Protein AF-A0A2W4T6G8-F1 (afdb_monomer_lite)

Secondary structure (DSSP, 8-state):
---GGGSS---EEE--GGGSTTTBTHHHHHHHHHHHHTT--EEE----SPB-TT--TTSBS-SSPPPGGGB-SSS--SS--TT-HHHHHHHHHHHHHHHHHHHHHHHHHHTTT--

Foldseek 3Di:
DDDVVPVDDFDEDEDALVNFQLCVDDRVVVVVVVCVVVRHDDYDYAAFAAAPPVPDSVRHPDPPHGHPRNHRPVDADPDNDCPDPVNVVCCVVCVVVVVVSVVVVVVCVVVVNDD

Radius of gyration: 17.93 Å; chains: 1; bounding box: 46×35×45 Å

Structure (mmCIF, N/CA/C/O backbone):
data_AF-A0A2W4T6G8-F1
#
_entry.id   AF-A0A2W4T6G8-F1
#
loop_
_atom_site.group_PDB
_atom_site.id
_atom_site.type_symbol
_atom_site.label_atom_id
_atom_site.label_alt_id
_atom_site.label_comp_id
_atom_site.label_asym_id
_atom_site.label_entity_id
_atom_site.label_seq_id
_atom_site.pdbx_PDB_ins_code
_atom_site.Cartn_x
_atom_site.Cartn_y
_atom_site.Cartn_z
_atom_site.occupancy
_atom_site.B_iso_or_equiv
_atom_site.auth_seq_id
_atom_site.auth_comp_id
_atom_site.auth_asym_id
_atom_site.auth_atom_id
_atom_site.pdbx_PDB_model_num
ATOM 1 N N . MET A 1 1 ? -24.134 -23.581 9.838 1.00 70.94 1 MET A N 1
ATOM 2 C CA . MET A 1 1 ? -22.670 -23.442 9.997 1.00 70.94 1 MET A CA 1
ATOM 3 C C . MET A 1 1 ? -22.397 -22.066 10.585 1.00 70.94 1 MET A C 1
ATOM 5 O O . MET A 1 1 ? -22.845 -21.088 10.003 1.00 70.94 1 MET A O 1
ATOM 9 N N . ARG A 1 2 ? -21.777 -21.984 11.767 1.00 75.69 2 ARG A N 1
ATOM 10 C CA . ARG A 1 2 ? -21.451 -20.713 12.432 1.00 75.69 2 ARG A CA 1
ATOM 11 C C . ARG A 1 2 ? -20.000 -20.387 12.092 1.00 75.69 2 ARG A C 1
ATOM 13 O O . ARG A 1 2 ? -19.131 -21.207 12.363 1.00 75.69 2 ARG A O 1
ATOM 20 N N . LEU A 1 3 ? -19.760 -19.266 11.416 1.00 82.69 3 LEU A N 1
ATOM 21 C CA . LEU A 1 3 ? -18.409 -18.831 11.064 1.00 82.69 3 LEU A CA 1
ATOM 22 C C . LEU A 1 3 ? -17.849 -18.029 12.249 1.00 82.69 3 LEU A C 1
ATOM 24 O O . LEU A 1 3 ? -18.389 -16.955 12.511 1.00 82.69 3 LEU A O 1
ATOM 28 N N . PRO A 1 4 ? -16.783 -18.484 12.938 1.00 81.81 4 PRO A N 1
ATOM 29 C CA . PRO A 1 4 ? -16.238 -17.796 14.117 1.00 81.81 4 PRO A CA 1
ATOM 30 C C . PRO A 1 4 ? -15.871 -16.326 13.865 1.00 81.81 4 PRO A C 1
ATOM 32 O O . PRO A 1 4 ? -15.922 -15.489 14.762 1.00 81.81 4 PRO A O 1
ATOM 35 N N . VAL A 1 5 ? -15.559 -15.980 12.611 1.00 79.44 5 VAL A N 1
ATOM 36 C CA . VAL A 1 5 ? -15.287 -14.600 12.183 1.00 79.44 5 VAL A CA 1
ATOM 37 C C . VAL A 1 5 ? -16.479 -13.650 12.392 1.00 79.44 5 VAL A C 1
ATOM 39 O O . VAL A 1 5 ? -16.268 -12.449 12.550 1.00 79.44 5 VAL A O 1
ATOM 42 N N . LEU A 1 6 ? -17.711 -14.177 12.432 1.00 84.12 6 LEU A N 1
ATOM 43 C CA . LEU A 1 6 ? -18.951 -13.419 12.633 1.00 84.12 6 LEU A CA 1
ATOM 44 C C . LEU A 1 6 ? -19.368 -13.312 14.109 1.00 84.12 6 LEU A C 1
ATOM 46 O O . LEU A 1 6 ? -20.317 -12.593 14.415 1.00 84.12 6 LEU A O 1
ATOM 50 N N . ASP A 1 7 ? -18.670 -13.982 15.033 1.00 89.88 7 ASP A N 1
ATOM 51 C CA . ASP A 1 7 ? -19.017 -13.964 16.462 1.00 89.88 7 ASP A CA 1
ATOM 52 C C . ASP A 1 7 ? -18.602 -12.662 17.170 1.00 89.88 7 ASP A C 1
ATOM 54 O O . ASP A 1 7 ? -19.106 -12.349 18.249 1.00 89.88 7 ASP A O 1
ATOM 58 N N . ARG A 1 8 ? -17.718 -11.860 16.558 1.00 89.44 8 ARG A N 1
ATOM 59 C CA . ARG A 1 8 ? -17.271 -10.566 17.093 1.00 89.44 8 ARG A CA 1
ATOM 60 C C . ARG A 1 8 ? -17.774 -9.417 16.226 1.00 89.44 8 ARG A C 1
ATOM 62 O O . ARG A 1 8 ? -17.286 -9.212 15.115 1.00 89.44 8 ARG A O 1
ATOM 69 N N . ARG A 1 9 ? -18.686 -8.605 16.772 1.00 92.62 9 ARG A N 1
ATOM 70 C CA . ARG A 1 9 ? -19.075 -7.323 16.163 1.00 92.62 9 ARG A CA 1
ATOM 71 C C . ARG A 1 9 ? -17.868 -6.388 16.135 1.00 92.62 9 ARG A C 1
ATOM 73 O O . ARG A 1 9 ? -17.214 -6.186 17.157 1.00 92.62 9 ARG A O 1
ATOM 80 N N . ARG A 1 10 ? -17.575 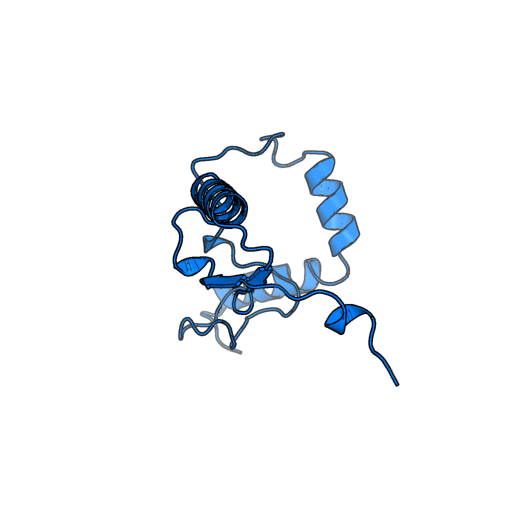-5.833 14.961 1.00 94.12 10 ARG A N 1
ATOM 81 C CA . ARG A 1 10 ? -16.482 -4.888 14.725 1.00 94.12 10 ARG A CA 1
ATOM 82 C C . ARG A 1 10 ? -16.966 -3.770 13.815 1.00 94.12 10 ARG A C 1
ATOM 84 O O . ARG A 1 10 ? -17.889 -3.969 13.030 1.00 94.12 10 ARG A O 1
ATOM 91 N N . ALA A 1 11 ? -16.324 -2.619 13.935 1.00 96.56 11 ALA A N 1
ATOM 92 C CA . ALA A 1 11 ? -16.457 -1.504 13.015 1.00 96.56 11 ALA A CA 1
ATOM 93 C C . ALA A 1 11 ? -15.065 -1.120 12.502 1.00 96.56 11 ALA A C 1
ATOM 95 O O . ALA A 1 11 ? -14.048 -1.421 13.143 1.00 96.56 11 ALA A O 1
ATOM 96 N N . GLY A 1 12 ? -15.037 -0.448 11.359 1.00 97.50 12 GLY A N 1
ATOM 97 C CA . GLY A 1 12 ? -13.813 0.004 10.724 1.00 97.50 12 GLY A CA 1
ATOM 98 C C . GLY A 1 12 ? -14.031 1.191 9.809 1.00 97.50 12 GLY A C 1
ATOM 99 O O . GLY A 1 12 ? -15.166 1.617 9.597 1.00 97.50 12 GLY A O 1
ATOM 100 N N . VAL A 1 13 ? -12.928 1.684 9.258 1.00 98.56 13 VAL A N 1
ATOM 101 C CA . VAL A 1 13 ? -12.912 2.800 8.311 1.00 98.56 13 VAL A CA 1
ATOM 102 C C . VAL A 1 13 ? -12.293 2.344 6.997 1.00 98.56 13 VAL A C 1
ATOM 104 O O . VAL A 1 13 ? -11.279 1.642 6.984 1.00 98.56 13 VAL A O 1
ATOM 107 N N . LEU A 1 14 ? -12.916 2.758 5.895 1.00 98.56 14 LEU A N 1
ATOM 108 C CA . LEU A 1 14 ? -12.342 2.680 4.558 1.00 98.56 14 LEU A CA 1
ATOM 109 C C . LEU A 1 14 ? -11.604 3.990 4.274 1.00 98.56 14 LEU A C 1
ATOM 111 O O . LEU A 1 14 ? -12.234 5.036 4.140 1.00 98.56 14 LEU A O 1
ATOM 115 N N . LEU A 1 15 ? -10.280 3.917 4.174 1.00 98.38 15 LEU A N 1
ATOM 116 C CA . LEU A 1 15 ? -9.428 5.029 3.760 1.00 98.38 15 LEU A CA 1
ATOM 117 C C . LEU A 1 15 ? -8.255 4.454 2.969 1.00 98.38 15 LEU A C 1
ATOM 119 O O . LEU A 1 15 ? -7.542 3.589 3.470 1.00 98.38 15 LEU A O 1
ATOM 123 N N . HIS A 1 16 ? -8.062 4.898 1.731 1.00 97.69 16 HIS A N 1
ATOM 124 C CA . HIS A 1 16 ? -6.954 4.406 0.917 1.00 97.69 16 HIS A CA 1
ATOM 125 C C . HIS A 1 16 ? -5.627 5.071 1.313 1.00 97.69 16 HIS A C 1
ATOM 127 O O . HIS A 1 16 ? -5.621 6.219 1.751 1.00 97.69 16 HIS A O 1
ATOM 133 N N . MET A 1 17 ? -4.498 4.382 1.102 1.00 96.31 17 MET A N 1
ATOM 134 C CA . MET A 1 17 ? -3.157 4.901 1.424 1.00 96.31 17 MET A CA 1
ATOM 135 C C . MET A 1 17 ? -2.860 6.220 0.706 1.00 96.31 17 MET A C 1
ATOM 137 O O . MET A 1 17 ? -2.261 7.115 1.283 1.00 96.31 17 MET A O 1
ATOM 141 N N . SER A 1 18 ? -3.360 6.390 -0.521 1.00 95.88 18 SER A N 1
ATOM 142 C CA . SER A 1 18 ? -3.198 7.635 -1.285 1.00 95.88 18 SER A CA 1
ATOM 143 C C . SER A 1 18 ? -3.882 8.856 -0.656 1.00 95.88 18 SER A C 1
ATOM 145 O O . SER A 1 18 ? -3.618 9.977 -1.076 1.00 95.88 18 SER A O 1
ATOM 147 N N . SER A 1 19 ? -4.785 8.665 0.311 1.00 97.00 19 SER A N 1
ATOM 148 C CA . SER A 1 19 ? -5.408 9.759 1.066 1.00 97.00 19 SER A CA 1
ATOM 149 C C . SER A 1 19 ? -4.517 10.285 2.198 1.00 97.00 19 SER A C 1
ATOM 151 O O . SER A 1 19 ? -4.880 11.269 2.839 1.00 97.00 19 SER A O 1
ATOM 153 N N . LEU A 1 20 ? -3.377 9.637 2.458 1.00 96.44 20 LEU A N 1
ATOM 154 C CA . LEU A 1 20 ? -2.406 9.996 3.487 1.00 96.44 20 LEU A CA 1
ATOM 155 C C . LEU A 1 20 ? -1.072 10.391 2.834 1.00 96.44 20 LEU A C 1
ATOM 157 O O . LEU A 1 20 ? -0.627 9.769 1.871 1.00 96.44 20 LEU A O 1
ATOM 161 N N . GLN A 1 21 ? -0.409 11.416 3.367 1.00 92.56 21 GLN A N 1
ATOM 162 C CA . GLN A 1 21 ? 0.948 11.789 2.948 1.00 92.56 21 GLN A CA 1
ATOM 163 C C . GLN A 1 21 ? 1.967 10.904 3.669 1.00 92.56 21 GLN A C 1
ATOM 165 O O . GLN A 1 21 ? 1.951 10.874 4.895 1.00 92.56 21 GLN A O 1
ATOM 170 N N . GLY A 1 22 ? 2.822 10.172 2.948 1.00 92.31 22 GLY A N 1
ATOM 171 C CA . GLY A 1 22 ? 3.749 9.221 3.582 1.00 92.31 22 GLY A CA 1
ATOM 172 C C . GLY A 1 22 ? 2.995 8.130 4.353 1.00 92.31 22 GLY A C 1
ATOM 173 O O . GLY A 1 22 ? 3.173 7.960 5.556 1.00 92.31 22 GLY A O 1
ATOM 174 N N . ALA A 1 23 ? 2.064 7.446 3.680 1.00 96.12 23 ALA A N 1
ATOM 175 C CA . ALA A 1 23 ? 1.134 6.508 4.314 1.00 96.12 23 ALA A CA 1
ATOM 176 C C . ALA A 1 23 ? 1.834 5.350 5.045 1.00 96.12 23 ALA A C 1
ATOM 178 O O . ALA A 1 23 ? 1.329 4.869 6.057 1.00 96.12 23 ALA A O 1
ATOM 179 N N . LEU A 1 24 ? 3.005 4.925 4.564 1.00 95.31 24 LEU A N 1
ATOM 180 C CA . LEU A 1 24 ? 3.875 3.957 5.235 1.00 95.31 24 LEU A CA 1
ATOM 181 C C . LEU A 1 24 ? 4.885 4.656 6.156 1.00 95.31 24 LEU A C 1
ATOM 183 O O . LEU A 1 24 ? 6.066 4.329 6.145 1.00 95.31 24 LEU A O 1
ATOM 187 N N . GLY A 1 25 ? 4.402 5.626 6.929 1.00 95.06 25 GLY A N 1
ATOM 188 C CA . GLY A 1 25 ? 5.202 6.405 7.861 1.00 95.06 25 GLY A CA 1
ATOM 189 C C . GLY A 1 25 ? 4.358 7.073 8.940 1.00 95.06 25 GLY A C 1
ATOM 190 O O . GLY A 1 25 ? 3.433 6.465 9.501 1.00 95.06 25 GLY A O 1
ATOM 191 N N . ALA A 1 26 ? 4.674 8.330 9.263 1.00 93.94 26 ALA A N 1
ATOM 192 C CA . ALA A 1 26 ? 4.106 9.009 10.430 1.00 93.94 26 ALA A CA 1
ATOM 193 C C . ALA A 1 26 ? 2.581 9.173 10.347 1.00 93.94 26 ALA A C 1
ATOM 195 O O . ALA A 1 26 ? 1.879 8.951 11.337 1.00 93.94 26 ALA A O 1
ATOM 196 N N . SER A 1 27 ? 2.052 9.510 9.167 1.00 95.94 27 SER A N 1
ATOM 197 C CA . SER A 1 27 ? 0.612 9.716 8.976 1.00 95.94 27 SER A CA 1
ATOM 198 C C . SER A 1 27 ? -0.190 8.417 9.093 1.00 95.94 27 SER A C 1
ATOM 200 O O . SER A 1 27 ? -1.267 8.416 9.689 1.00 95.94 27 SER A O 1
ATOM 202 N N . GLY A 1 28 ? 0.344 7.299 8.589 1.00 97.19 28 GLY A N 1
ATOM 203 C CA . GLY A 1 28 ? -0.278 5.982 8.707 1.00 97.19 28 GLY A CA 1
ATOM 204 C C . GLY A 1 28 ? -0.368 5.521 10.155 1.00 97.19 28 GLY A C 1
ATOM 205 O O . GLY A 1 28 ? -1.430 5.088 10.602 1.00 97.19 28 GLY A O 1
ATOM 206 N N . ARG A 1 29 ? 0.718 5.684 10.922 1.00 97.19 29 ARG A N 1
ATOM 207 C CA . ARG A 1 29 ? 0.723 5.383 12.364 1.00 97.19 29 ARG A CA 1
ATOM 208 C C . ARG A 1 29 ? -0.252 6.273 13.130 1.00 97.19 29 ARG A C 1
ATOM 210 O O . ARG A 1 29 ? -1.052 5.752 13.898 1.00 97.19 29 ARG A O 1
ATOM 217 N N . ALA A 1 30 ? -0.277 7.576 12.843 1.00 97.62 30 ALA A N 1
ATOM 218 C CA . ALA A 1 30 ? -1.239 8.495 13.450 1.00 97.62 30 ALA A CA 1
ATOM 219 C C . ALA A 1 30 ? -2.699 8.116 13.130 1.00 97.62 30 ALA A C 1
ATOM 221 O O . ALA A 1 30 ? -3.573 8.219 13.992 1.00 97.62 30 ALA A O 1
ATOM 222 N N . PHE A 1 31 ? -2.976 7.634 11.913 1.00 98.25 31 PHE A N 1
ATOM 223 C CA . PHE A 1 31 ? -4.302 7.141 11.544 1.00 98.25 31 PHE A CA 1
ATOM 224 C C . PHE A 1 31 ? -4.673 5.851 12.292 1.00 98.25 31 PHE A C 1
ATOM 226 O O . PHE A 1 31 ? -5.801 5.728 12.769 1.00 98.25 31 PHE A O 1
ATOM 233 N N . ILE A 1 32 ? -3.732 4.915 12.456 1.00 98.38 32 ILE A N 1
ATOM 234 C CA . ILE A 1 32 ? -3.928 3.702 13.266 1.00 98.38 32 ILE A CA 1
ATOM 235 C C . ILE A 1 32 ? -4.204 4.064 14.731 1.00 98.38 32 ILE A C 1
ATOM 237 O O . ILE A 1 32 ? -5.147 3.527 15.317 1.00 98.38 32 ILE A O 1
ATOM 241 N N . ASP A 1 33 ? -3.439 4.993 15.306 1.00 98.62 33 ASP A N 1
ATOM 242 C CA . ASP A 1 33 ? -3.641 5.466 16.679 1.00 98.62 33 ASP A CA 1
ATOM 243 C C . ASP A 1 33 ? -5.029 6.086 16.847 1.00 98.62 33 ASP A C 1
ATOM 245 O O . ASP A 1 33 ? -5.736 5.783 17.811 1.00 98.62 33 ASP A O 1
ATOM 249 N N . TRP A 1 34 ? -5.463 6.900 15.882 1.00 98.50 34 TRP A N 1
ATOM 250 C CA . TRP A 1 34 ? -6.808 7.467 15.868 1.00 98.50 34 TRP A CA 1
ATOM 251 C C . TRP A 1 34 ? -7.896 6.385 15.772 1.00 98.50 34 TRP A C 1
ATOM 253 O O . TRP A 1 34 ? -8.864 6.426 16.534 1.00 98.50 34 TRP A O 1
ATOM 263 N N . LEU A 1 35 ? -7.735 5.385 14.895 1.00 98.50 35 LEU A N 1
ATOM 264 C CA . LEU A 1 35 ? -8.672 4.260 14.787 1.00 98.50 35 LEU A CA 1
ATOM 265 C C . LEU A 1 35 ? -8.800 3.516 16.117 1.00 9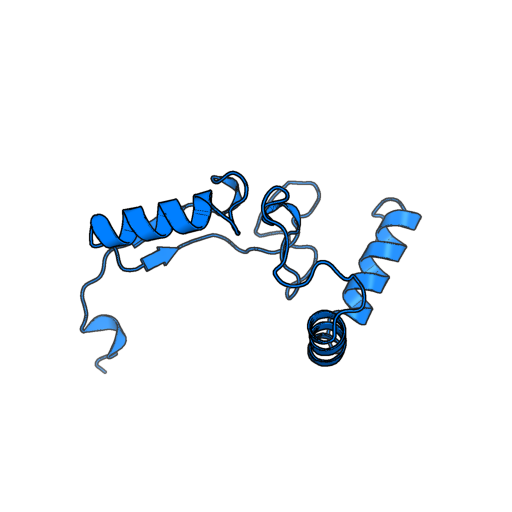8.50 35 LEU A C 1
ATOM 267 O O . LEU A 1 35 ? -9.917 3.247 16.566 1.00 98.50 35 LEU A O 1
ATOM 271 N N . ALA A 1 36 ? -7.666 3.212 16.750 1.00 98.44 36 ALA A N 1
ATOM 272 C CA . ALA A 1 36 ? -7.618 2.509 18.023 1.00 98.44 36 ALA A CA 1
ATOM 273 C C . ALA A 1 36 ? -8.281 3.324 19.144 1.00 98.44 36 ALA A C 1
ATOM 275 O O . ALA A 1 36 ? -9.104 2.783 19.884 1.00 98.44 36 ALA A O 1
ATOM 276 N N . GLN A 1 37 ? -7.993 4.627 19.230 1.00 98.62 37 GLN A N 1
ATOM 277 C CA . GLN A 1 37 ? -8.612 5.539 20.201 1.00 98.62 37 GLN A CA 1
ATOM 278 C C . GLN A 1 37 ? -10.129 5.663 20.000 1.00 98.62 37 GLN A C 1
ATOM 280 O O . GLN A 1 37 ? -10.878 5.718 20.974 1.00 98.62 37 GLN A O 1
ATOM 285 N N . ALA A 1 38 ? -10.598 5.652 18.750 1.00 98.19 38 ALA A N 1
ATOM 286 C CA . ALA A 1 38 ? -12.019 5.674 18.407 1.00 98.19 38 ALA A CA 1
ATOM 287 C C . ALA A 1 38 ? -12.726 4.311 18.587 1.00 98.19 38 ALA A C 1
ATOM 289 O O . ALA A 1 38 ? -13.941 4.216 18.413 1.00 98.19 38 ALA A O 1
ATOM 290 N N . GLY A 1 39 ? -11.992 3.245 18.930 1.00 98.06 39 GLY A N 1
ATOM 291 C CA . GLY A 1 39 ? -12.532 1.895 19.114 1.00 98.06 39 GLY A CA 1
ATOM 292 C C . GLY A 1 39 ? -12.775 1.116 17.815 1.00 98.06 39 GLY A C 1
ATOM 293 O O . GLY A 1 39 ? -13.368 0.031 17.847 1.00 98.06 39 GLY A O 1
ATOM 294 N N . PHE A 1 40 ? -12.319 1.627 16.667 1.00 98.25 40 PHE A N 1
ATOM 295 C CA . PHE A 1 40 ? -12.315 0.874 15.416 1.00 98.25 40 PHE A CA 1
ATOM 296 C C . PHE A 1 40 ? -11.250 -0.227 15.461 1.00 98.25 40 PHE A C 1
ATOM 298 O O . PHE A 1 40 ? -10.189 -0.083 16.058 1.00 98.25 40 PHE A O 1
ATOM 305 N N . THR A 1 41 ? -11.539 -1.364 14.826 1.00 96.69 41 THR A N 1
ATOM 306 C CA . THR A 1 41 ? -10.640 -2.542 14.832 1.00 96.69 41 THR A CA 1
ATOM 307 C C . THR A 1 41 ? -10.370 -3.092 13.436 1.00 96.69 41 THR A C 1
ATOM 309 O O . THR A 1 41 ? -9.812 -4.179 13.291 1.00 96.69 41 THR A O 1
ATOM 312 N N . VAL A 1 42 ? -10.804 -2.364 12.406 1.00 96.94 42 VAL A N 1
ATOM 313 C CA . VAL A 1 42 ? -10.625 -2.718 11.001 1.00 96.94 42 VAL A CA 1
ATOM 314 C C . VAL A 1 42 ? -10.256 -1.452 10.232 1.00 96.94 42 VAL A C 1
ATOM 316 O O . VAL A 1 42 ? -10.961 -0.447 10.310 1.00 96.94 42 VAL A O 1
ATOM 319 N N . TRP A 1 43 ? -9.172 -1.518 9.469 1.00 98.06 43 TRP A N 1
ATOM 320 C CA . TRP A 1 43 ? -8.846 -0.551 8.429 1.00 98.06 43 TRP A CA 1
ATOM 321 C C . TRP A 1 43 ? -8.953 -1.269 7.089 1.00 98.06 43 TRP A C 1
ATOM 323 O O . TRP A 1 43 ? -8.300 -2.289 6.876 1.00 98.06 43 TRP A O 1
ATOM 333 N N . GLN A 1 44 ? -9.817 -0.767 6.215 1.00 98.19 44 GLN A N 1
ATOM 334 C CA . GLN A 1 44 ? -9.944 -1.244 4.848 1.00 98.19 44 GLN A CA 1
ATOM 335 C C . GLN A 1 44 ? -9.299 -0.244 3.883 1.00 98.19 44 GLN A C 1
ATOM 337 O O . GLN A 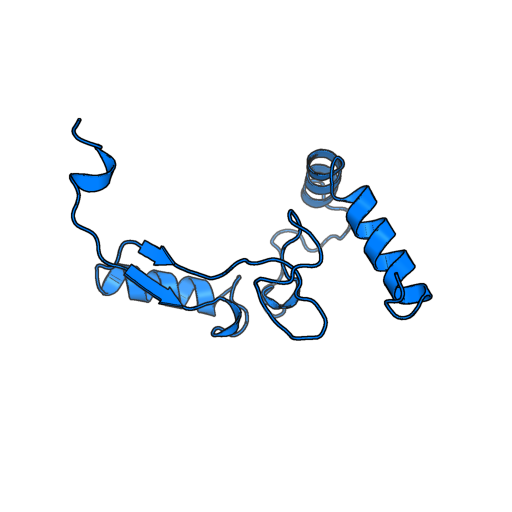1 44 ? -9.451 0.968 4.037 1.00 98.19 44 GLN A O 1
ATOM 342 N N . PHE A 1 45 ? -8.632 -0.761 2.857 1.00 97.38 45 PHE A N 1
ATOM 343 C CA . PHE A 1 45 ? -8.064 -0.000 1.748 1.00 97.38 45 PHE A CA 1
ATOM 344 C C . PHE A 1 45 ? -8.233 -0.775 0.430 1.00 97.38 45 PHE A C 1
ATOM 346 O O . PHE A 1 45 ? -8.568 -1.960 0.422 1.00 97.38 45 PHE A O 1
ATOM 353 N N . LEU A 1 46 ? -8.066 -0.059 -0.680 1.00 97.50 46 LEU A N 1
ATOM 354 C CA . LEU A 1 46 ? -8.013 -0.582 -2.051 1.00 97.50 46 LEU A CA 1
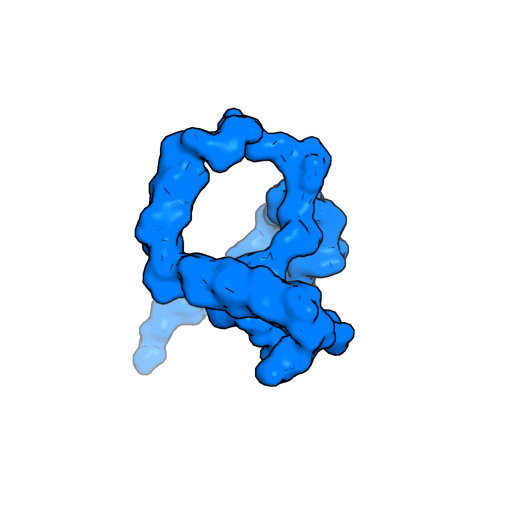ATOM 355 C C . LEU A 1 46 ? -6.651 -1.274 -2.311 1.00 97.50 46 LEU A C 1
ATOM 357 O O . LEU A 1 46 ? -5.779 -1.209 -1.440 1.00 97.50 46 LEU A O 1
ATOM 361 N N . PRO A 1 47 ? -6.445 -1.956 -3.456 1.00 97.12 47 PRO A N 1
ATOM 362 C CA . PRO A 1 47 ? -5.171 -2.618 -3.733 1.00 97.12 47 PRO A CA 1
ATOM 363 C C . PRO A 1 47 ? -3.981 -1.648 -3.730 1.00 97.12 47 PRO A C 1
ATOM 365 O O . PRO A 1 47 ? -4.098 -0.490 -4.123 1.00 97.12 47 PRO A O 1
ATOM 368 N N . LEU A 1 48 ? -2.826 -2.144 -3.280 1.00 96.50 48 LEU A N 1
ATOM 369 C CA . LEU A 1 48 ? -1.645 -1.326 -2.980 1.00 96.50 48 LEU A CA 1
ATOM 370 C C . LEU A 1 48 ? -0.573 -1.356 -4.074 1.00 96.50 48 LEU A C 1
ATOM 372 O O . LEU A 1 48 ? 0.529 -0.861 -3.848 1.00 96.50 48 LEU A O 1
ATOM 376 N N . GLY A 1 49 ? -0.868 -1.962 -5.223 1.00 96.31 49 GLY A N 1
ATOM 377 C CA . GLY A 1 49 ? 0.101 -2.129 -6.299 1.00 96.31 49 GLY A CA 1
ATOM 378 C C . GLY A 1 49 ? 0.432 -0.821 -7.029 1.00 96.31 49 GLY A C 1
ATOM 379 O O . GLY A 1 49 ? -0.332 0.148 -6.951 1.00 96.31 49 GLY A O 1
ATOM 380 N N . PRO A 1 50 ? 1.560 -0.772 -7.759 1.00 95.56 50 PRO A N 1
ATOM 381 C CA . PRO A 1 50 ? 1.864 0.327 -8.667 1.00 95.56 50 PRO A CA 1
ATOM 382 C C . PRO A 1 50 ? 0.752 0.449 -9.708 1.00 95.56 50 PRO A C 1
ATOM 384 O O . PRO A 1 50 ? 0.476 -0.500 -10.443 1.00 95.56 50 PRO A O 1
ATOM 387 N N . THR A 1 51 ? 0.099 1.604 -9.754 1.00 94.00 51 THR A N 1
ATOM 388 C CA . THR A 1 51 ? -1.014 1.858 -10.674 1.00 94.00 51 THR A CA 1
ATOM 389 C C . THR A 1 51 ? -0.511 2.096 -12.095 1.00 94.00 51 THR A C 1
ATOM 391 O O . THR A 1 51 ? 0.572 2.652 -12.295 1.00 94.00 51 THR A O 1
ATOM 394 N N . GLY A 1 52 ? -1.315 1.730 -13.091 1.00 87.31 52 GLY A N 1
ATOM 395 C CA . GLY A 1 52 ? -1.113 2.163 -14.469 1.00 87.31 52 GLY A CA 1
ATOM 396 C C . GLY A 1 52 ? -1.348 3.668 -14.667 1.00 87.31 52 GLY A C 1
ATOM 397 O O . GLY A 1 52 ? -1.528 4.438 -13.722 1.00 87.31 52 GLY A O 1
ATOM 398 N N . ALA A 1 53 ? -1.351 4.094 -15.930 1.00 85.94 53 ALA A N 1
ATOM 399 C CA . ALA A 1 53 ? -1.430 5.505 -16.315 1.00 85.94 53 ALA A CA 1
ATOM 400 C C . ALA A 1 53 ? -2.741 6.215 -15.916 1.00 85.94 53 ALA A C 1
ATOM 402 O O . ALA A 1 53 ? -2.769 7.441 -15.864 1.00 85.94 53 ALA A O 1
ATOM 403 N N . ASP A 1 54 ? -3.818 5.476 -15.637 1.00 88.25 54 ASP A N 1
ATOM 404 C CA . ASP A 1 54 ? -5.110 6.043 -15.227 1.00 88.25 54 ASP A CA 1
ATOM 405 C C . ASP A 1 54 ? -5.212 6.293 -13.707 1.00 88.25 54 ASP A C 1
ATOM 407 O O . ASP A 1 54 ? -6.199 6.862 -13.239 1.00 88.25 54 ASP A O 1
ATOM 411 N N . GLY A 1 55 ? -4.203 5.871 -12.932 1.00 90.62 55 GLY A N 1
ATOM 412 C CA . GLY A 1 55 ? -4.182 5.978 -11.472 1.00 90.62 55 GLY A CA 1
ATOM 413 C C . GLY A 1 55 ? -5.144 5.033 -10.740 1.00 90.62 55 GLY A C 1
ATOM 414 O O . GLY A 1 55 ? -5.324 5.167 -9.529 1.00 90.62 55 GLY A O 1
ATOM 415 N N . SER A 1 56 ? -5.772 4.081 -11.433 1.00 95.06 56 SER A N 1
ATOM 416 C CA . SER A 1 56 ? -6.698 3.122 -10.841 1.00 95.06 56 SER A CA 1
ATOM 417 C C . SER A 1 56 ? -5.949 2.108 -9.970 1.00 95.06 56 SER A C 1
ATOM 419 O O . SER A 1 56 ? -5.082 1.389 -10.472 1.00 95.06 56 SER A O 1
ATOM 421 N N . PRO A 1 57 ? -6.323 1.938 -8.687 1.00 95.44 57 PRO A N 1
ATOM 422 C CA . PRO A 1 57 ? -5.750 0.899 -7.831 1.00 95.44 57 PRO A CA 1
ATOM 423 C C . PRO A 1 57 ? -6.184 -0.513 -8.254 1.00 95.44 57 PRO A C 1
ATOM 425 O O . PRO A 1 57 ? -5.687 -1.490 -7.714 1.00 95.44 57 PRO A O 1
ATOM 428 N N . TYR A 1 58 ? -7.105 -0.642 -9.214 1.00 95.50 58 TYR A N 1
ATOM 429 C CA . TYR A 1 58 ? -7.531 -1.925 -9.779 1.00 95.50 58 TYR A CA 1
ATOM 430 C C . TYR A 1 58 ? -6.868 -2.244 -11.123 1.00 95.50 58 TYR A C 1
ATOM 432 O O . TYR A 1 58 ? -7.076 -3.332 -11.653 1.00 95.50 58 TYR A O 1
ATOM 440 N N . TRP A 1 59 ? -6.065 -1.325 -11.666 1.00 93.31 59 TRP A N 1
ATOM 441 C CA . TRP A 1 59 ? -5.205 -1.576 -12.817 1.00 93.31 59 TRP A CA 1
ATOM 442 C C . TRP A 1 59 ? -3.747 -1.477 -12.376 1.00 93.31 59 TRP A C 1
ATOM 444 O O . TRP A 1 59 ? -3.093 -0.440 -12.498 1.00 93.31 59 TRP A O 1
ATOM 454 N N . VAL A 1 60 ? -3.264 -2.567 -11.781 1.00 91.75 60 VAL A N 1
ATOM 455 C CA . VAL A 1 60 ? -1.909 -2.658 -11.234 1.00 91.75 60 VAL A CA 1
ATOM 456 C C . VAL A 1 60 ? -0.927 -3.202 -12.267 1.00 91.75 60 VAL A C 1
ATOM 458 O O . VAL A 1 60 ? -1.278 -4.016 -13.118 1.00 91.75 60 VAL A O 1
ATOM 461 N N . ARG A 1 61 ? 0.328 -2.761 -12.170 1.00 92.12 61 ARG A N 1
ATOM 462 C CA . ARG A 1 61 ? 1.445 -3.245 -13.000 1.00 92.12 61 ARG A CA 1
ATOM 463 C C . ARG A 1 61 ? 2.044 -4.562 -12.493 1.00 92.12 61 ARG A C 1
ATOM 465 O O . ARG A 1 61 ? 2.848 -5.176 -13.183 1.00 92.12 61 ARG A O 1
ATOM 472 N N . SER A 1 62 ? 1.674 -4.985 -11.285 1.00 94.75 62 SER A N 1
ATOM 473 C CA . SER A 1 62 ? 2.097 -6.240 -10.664 1.00 94.75 62 SER A CA 1
ATOM 474 C C . SER A 1 62 ? 1.107 -6.645 -9.575 1.00 94.75 62 SER A C 1
ATOM 476 O O . SER A 1 62 ? 0.663 -5.792 -8.805 1.00 94.75 62 SER A O 1
ATOM 478 N N . ASP A 1 63 ? 0.820 -7.943 -9.475 1.00 94.25 63 ASP A N 1
ATOM 479 C CA . ASP A 1 63 ? 0.021 -8.523 -8.387 1.00 94.25 63 ASP A CA 1
ATOM 480 C C . ASP A 1 63 ? 0.815 -8.666 -7.071 1.00 94.25 63 ASP A C 1
ATOM 482 O O . ASP A 1 63 ? 0.228 -8.920 -6.018 1.00 94.25 63 ASP A O 1
ATOM 486 N N . PHE A 1 64 ? 2.145 -8.503 -7.119 1.00 96.75 64 PHE A N 1
ATOM 487 C CA . PHE A 1 64 ? 3.047 -8.681 -5.973 1.00 96.75 64 PHE A CA 1
ATOM 488 C C . PHE A 1 64 ? 3.657 -7.372 -5.469 1.00 96.75 64 PHE A C 1
ATOM 490 O O . PHE A 1 64 ? 3.826 -7.195 -4.261 1.00 96.75 64 PHE A O 1
ATOM 497 N N . ALA A 1 65 ? 4.022 -6.462 -6.376 1.00 97.25 65 ALA A N 1
ATOM 498 C CA . ALA A 1 65 ? 4.727 -5.243 -6.001 1.00 97.25 65 ALA A CA 1
ATOM 499 C C . ALA A 1 65 ? 3.825 -4.284 -5.207 1.00 97.25 65 ALA A C 1
ATOM 501 O O . ALA A 1 65 ? 2.623 -4.190 -5.445 1.00 97.25 65 ALA A O 1
ATOM 502 N N . GLY A 1 66 ? 4.426 -3.516 -4.297 1.00 95.69 66 GLY A N 1
ATOM 503 C CA . GLY A 1 66 ? 3.780 -2.370 -3.653 1.00 95.69 66 GLY A CA 1
ATOM 504 C C . GLY A 1 66 ? 4.067 -1.067 -4.401 1.00 95.69 66 GLY A C 1
ATOM 505 O O . GLY A 1 66 ? 5.116 -0.928 -5.027 1.00 95.69 66 GLY A O 1
ATOM 506 N N . ASN A 1 67 ? 3.155 -0.096 -4.324 1.00 95.62 67 ASN A N 1
ATOM 507 C CA . ASN A 1 67 ? 3.326 1.217 -4.937 1.00 95.62 67 ASN A CA 1
ATOM 508 C C . ASN A 1 67 ? 4.379 2.052 -4.175 1.00 95.62 67 ASN A C 1
ATOM 510 O O . ASN A 1 67 ? 4.143 2.419 -3.016 1.00 95.62 67 ASN A O 1
ATOM 514 N N . PRO A 1 68 ? 5.507 2.429 -4.808 1.00 93.94 68 PRO A N 1
ATOM 515 C CA . PRO A 1 68 ? 6.556 3.207 -4.150 1.00 93.94 68 PRO A CA 1
ATOM 516 C C . PRO A 1 68 ? 6.117 4.607 -3.700 1.00 93.94 68 PRO A C 1
ATOM 518 O O 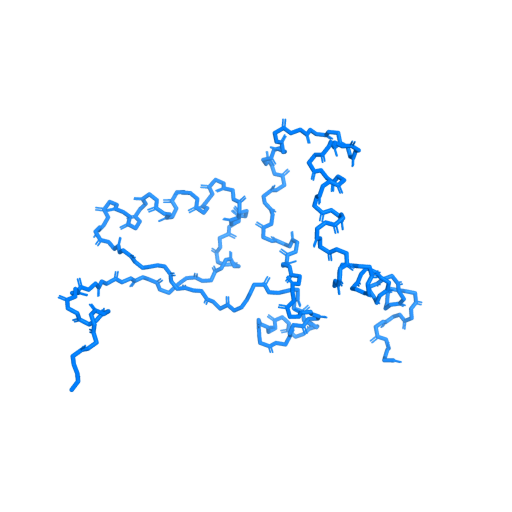. PRO A 1 68 ? 6.819 5.226 -2.902 1.00 93.94 68 PRO A O 1
ATOM 521 N N . SER A 1 69 ? 4.986 5.130 -4.196 1.00 93.56 69 SER A N 1
ATOM 522 C CA . SER A 1 69 ? 4.469 6.444 -3.794 1.00 93.56 69 SER A CA 1
ATOM 523 C C . SER A 1 69 ? 3.968 6.489 -2.349 1.00 93.56 69 SER A C 1
ATOM 525 O O . SER A 1 69 ? 3.754 7.575 -1.821 1.00 93.56 69 SER A O 1
ATOM 527 N N . PHE A 1 70 ? 3.725 5.334 -1.719 1.00 95.62 70 PHE A N 1
ATOM 528 C CA . PHE A 1 70 ? 3.249 5.271 -0.333 1.00 95.62 70 PHE A CA 1
ATOM 529 C C . PHE A 1 70 ? 4.377 5.290 0.698 1.00 95.62 70 PHE A C 1
ATOM 531 O O . PHE A 1 70 ? 4.101 5.496 1.880 1.00 95.62 70 PHE A O 1
ATOM 538 N N . ILE A 1 71 ? 5.624 5.085 0.263 1.00 94.06 71 ILE A N 1
ATOM 539 C CA . ILE A 1 71 ? 6.806 5.162 1.122 1.00 94.06 71 ILE A CA 1
ATOM 540 C C . ILE A 1 71 ? 6.956 6.603 1.607 1.00 94.06 71 ILE A C 1
ATOM 542 O O . ILE A 1 71 ? 7.031 7.529 0.795 1.00 94.06 71 ILE A O 1
ATOM 546 N N . ASP A 1 72 ? 7.017 6.779 2.924 1.00 94.31 72 ASP A N 1
ATOM 547 C CA . ASP A 1 72 ? 7.401 8.049 3.524 1.00 94.31 72 ASP A CA 1
ATOM 548 C C . ASP A 1 72 ? 8.892 8.292 3.251 1.00 94.31 72 ASP A C 1
ATOM 550 O O . ASP A 1 72 ? 9.744 7.486 3.617 1.00 94.31 72 ASP A O 1
ATOM 554 N N . ARG A 1 73 ? 9.203 9.362 2.515 1.00 91.00 73 ARG A N 1
ATOM 555 C CA . ARG A 1 73 ? 10.579 9.695 2.115 1.00 91.00 73 ARG A CA 1
ATOM 556 C C . ARG A 1 73 ? 11.322 10.478 3.193 1.00 91.00 73 ARG A C 1
ATOM 558 O O . ARG A 1 73 ? 12.547 10.543 3.126 1.00 91.00 73 ARG A O 1
ATOM 565 N N . ASP A 1 74 ? 10.593 11.046 4.150 1.00 92.06 74 ASP A N 1
ATOM 566 C CA . ASP A 1 74 ? 11.159 11.806 5.263 1.00 92.06 74 ASP A CA 1
ATOM 567 C C . ASP A 1 74 ? 11.523 10.889 6.442 1.00 92.06 74 ASP A C 1
ATOM 569 O O . ASP A 1 74 ? 12.263 11.289 7.344 1.00 92.06 74 ASP A O 1
ATOM 573 N N . GLU A 1 75 ? 11.049 9.641 6.421 1.00 90.19 75 GLU A N 1
ATOM 574 C CA . GLU A 1 75 ? 11.396 8.606 7.386 1.00 90.19 75 GLU A CA 1
ATOM 575 C C . GLU A 1 75 ? 12.533 7.717 6.848 1.00 90.19 75 GLU A C 1
ATOM 577 O O . GLU A 1 75 ? 12.326 6.930 5.920 1.00 90.19 75 GLU A O 1
ATOM 582 N N . PRO A 1 76 ? 13.759 7.826 7.395 1.00 84.69 76 PRO A N 1
ATOM 583 C CA . PRO A 1 76 ? 14.867 6.992 6.957 1.00 84.69 76 PRO A CA 1
ATOM 584 C C . PRO A 1 76 ? 14.649 5.531 7.380 1.00 84.69 76 PRO A C 1
ATOM 586 O O . PRO A 1 76 ? 14.077 5.275 8.440 1.00 84.69 76 PRO A O 1
ATOM 589 N N . PRO A 1 77 ? 15.145 4.560 6.595 1.00 85.56 77 PRO A N 1
ATOM 590 C CA . PRO A 1 77 ? 15.130 3.162 7.007 1.00 85.56 77 PRO A CA 1
ATOM 591 C C . PRO A 1 77 ? 16.049 2.934 8.218 1.00 85.56 77 PRO A C 1
ATOM 593 O O . PRO A 1 77 ? 17.046 3.640 8.392 1.00 85.56 77 PRO A O 1
ATOM 596 N N . ASP A 1 78 ? 15.761 1.888 8.997 1.00 84.94 78 ASP A N 1
ATOM 597 C CA . ASP A 1 78 ? 16.578 1.480 10.152 1.00 84.94 78 ASP A CA 1
ATOM 598 C C . ASP A 1 78 ? 18.049 1.213 9.774 1.00 84.94 78 ASP A C 1
ATOM 600 O O . ASP A 1 78 ? 18.963 1.535 10.534 1.00 84.94 78 ASP A O 1
ATOM 604 N N . ASP A 1 79 ? 18.283 0.645 8.583 1.00 86.00 79 ASP A N 1
ATOM 605 C CA . ASP A 1 79 ? 19.609 0.510 7.975 1.00 86.00 79 ASP A CA 1
ATOM 606 C C . ASP A 1 79 ? 19.646 1.270 6.635 1.00 86.00 79 ASP A C 1
ATOM 608 O O . ASP A 1 79 ? 19.048 0.817 5.656 1.00 86.00 79 ASP A O 1
ATOM 612 N N . PRO A 1 80 ? 20.338 2.421 6.556 1.00 82.00 80 PRO A N 1
ATOM 613 C CA . PRO A 1 80 ? 20.389 3.248 5.350 1.00 82.00 80 PRO A CA 1
ATOM 614 C C . PRO A 1 80 ? 21.327 2.704 4.270 1.00 82.00 80 PRO A C 1
ATOM 616 O O . PRO A 1 80 ? 21.415 3.290 3.189 1.00 82.00 80 PRO A O 1
ATOM 619 N N . ARG A 1 81 ? 22.061 1.616 4.537 1.00 87.88 81 ARG A N 1
ATOM 620 C CA . ARG A 1 81 ? 22.976 1.044 3.550 1.00 87.88 81 ARG A CA 1
ATOM 621 C C . ARG A 1 81 ? 22.195 0.332 2.442 1.00 87.88 81 ARG A C 1
ATOM 623 O O . ARG A 1 81 ? 21.364 -0.530 2.738 1.00 87.88 81 ARG A O 1
ATOM 630 N N . PRO A 1 82 ? 22.489 0.629 1.165 1.00 75.38 82 PRO A N 1
ATOM 631 C CA . PRO A 1 82 ? 21.803 0.002 0.038 1.00 75.38 82 PRO A CA 1
ATOM 632 C C . PRO A 1 82 ? 22.109 -1.500 -0.094 1.00 75.38 82 PRO A C 1
ATOM 634 O O . PRO A 1 82 ? 21.334 -2.221 -0.707 1.00 75.38 82 PRO A O 1
ATOM 637 N N . ASP A 1 83 ? 23.207 -1.977 0.493 1.00 84.38 83 ASP A N 1
ATOM 638 C CA . ASP A 1 83 ? 23.669 -3.371 0.512 1.00 84.38 83 ASP A CA 1
ATOM 639 C C . ASP A 1 83 ? 23.492 -4.030 1.893 1.00 84.38 83 ASP A C 1
ATOM 641 O O . ASP A 1 83 ? 24.230 -4.940 2.281 1.00 84.38 83 ASP A O 1
ATOM 645 N N . SER A 1 84 ? 22.510 -3.565 2.672 1.00 90.44 84 SER A N 1
ATOM 646 C CA . SER A 1 84 ? 22.212 -4.168 3.969 1.00 90.44 84 SER A CA 1
ATOM 647 C C . SER A 1 84 ? 21.861 -5.656 3.831 1.00 90.44 84 SER A C 1
ATOM 649 O O . SER A 1 84 ? 21.298 -6.118 2.833 1.00 90.44 84 SER A O 1
ATOM 651 N N . SER A 1 85 ? 22.147 -6.438 4.874 1.00 91.56 85 SER A N 1
ATOM 652 C CA . SER A 1 85 ? 21.756 -7.852 4.915 1.00 91.56 85 SER A CA 1
ATOM 653 C C . SER A 1 85 ? 20.240 -8.032 4.781 1.00 91.56 85 SER A C 1
ATOM 655 O O . SER A 1 85 ? 19.795 -9.001 4.168 1.00 91.56 85 SER A O 1
ATOM 657 N N . ALA A 1 86 ? 19.455 -7.082 5.300 1.00 91.38 86 ALA A N 1
ATOM 658 C CA . ALA A 1 86 ? 18.004 -7.047 5.155 1.00 91.38 86 ALA A CA 1
ATOM 659 C C . ALA A 1 86 ? 17.579 -6.884 3.688 1.00 91.38 86 ALA A C 1
ATOM 661 O O . ALA A 1 86 ? 16.698 -7.611 3.227 1.00 91.38 86 ALA A O 1
ATOM 662 N N . PHE A 1 87 ? 18.238 -5.994 2.939 1.00 91.88 87 PHE A N 1
ATOM 663 C CA . PHE A 1 87 ? 17.990 -5.823 1.509 1.00 91.88 87 PHE A CA 1
ATOM 664 C C . PHE A 1 87 ? 18.289 -7.108 0.727 1.00 91.88 87 PHE A C 1
ATOM 666 O O . PHE A 1 87 ? 17.421 -7.608 0.012 1.00 91.88 87 PHE A O 1
ATOM 673 N N . HIS A 1 88 ? 19.475 -7.698 0.911 1.00 93.19 88 HIS A N 1
ATOM 674 C CA . HIS A 1 88 ? 19.842 -8.943 0.227 1.00 93.19 88 HIS A CA 1
ATOM 675 C C . HIS A 1 88 ? 18.909 -10.107 0.576 1.00 93.19 88 HIS A C 1
ATOM 677 O O . HIS A 1 88 ? 18.537 -10.887 -0.299 1.00 93.19 88 HIS A O 1
ATOM 683 N N . HIS A 1 89 ? 18.495 -10.203 1.840 1.00 94.94 89 HIS A N 1
ATOM 684 C CA . HIS A 1 89 ? 17.528 -11.202 2.275 1.00 94.94 89 HIS A CA 1
ATOM 685 C C . HIS A 1 89 ? 16.168 -11.022 1.591 1.00 94.94 89 HIS A C 1
ATOM 687 O O . HIS A 1 89 ? 15.596 -11.998 1.102 1.00 94.94 89 HIS A O 1
ATOM 693 N N . PHE A 1 90 ? 15.666 -9.785 1.511 1.00 94.94 90 PHE A N 1
ATOM 694 C CA . PHE A 1 90 ? 14.430 -9.490 0.793 1.00 94.94 90 PHE A CA 1
ATOM 695 C C . PHE A 1 90 ? 14.540 -9.887 -0.680 1.00 94.94 90 PHE A C 1
ATOM 697 O O . PHE A 1 90 ? 13.694 -10.646 -1.145 1.00 94.94 90 PHE A O 1
ATOM 704 N N . VAL A 1 91 ? 15.598 -9.455 -1.378 1.00 95.75 91 VAL A N 1
ATOM 705 C CA . VAL A 1 91 ? 15.818 -9.774 -2.799 1.00 95.75 91 VAL A CA 1
ATOM 706 C C . VAL A 1 91 ? 15.800 -11.283 -3.040 1.00 95.75 91 VAL A C 1
ATOM 708 O O . VAL A 1 91 ? 15.083 -11.744 -3.923 1.00 95.75 91 VAL A O 1
ATOM 711 N N . GLU A 1 92 ? 16.510 -12.067 -2.224 1.00 97.69 92 GLU A N 1
ATOM 712 C CA . GLU A 1 92 ? 16.529 -13.525 -2.381 1.00 97.69 92 GLU A CA 1
ATOM 713 C C . GLU A 1 92 ? 15.153 -14.153 -2.097 1.00 97.69 92 GLU A C 1
ATOM 715 O O . GLU A 1 92 ? 14.684 -15.002 -2.852 1.00 97.69 92 GLU A O 1
ATOM 720 N N . SER A 1 93 ? 14.458 -13.714 -1.043 1.00 98.19 93 SER A N 1
ATOM 721 C CA . SER A 1 93 ? 13.132 -14.255 -0.695 1.00 98.19 93 SER A CA 1
ATOM 722 C C . SER A 1 93 ? 12.039 -13.897 -1.716 1.00 98.19 93 SER A C 1
ATOM 724 O O . SER A 1 93 ? 11.137 -14.694 -1.986 1.00 98.19 93 SER A O 1
ATOM 726 N N . ALA A 1 94 ? 12.131 -12.710 -2.318 1.00 98.19 94 ALA A N 1
ATOM 727 C CA . ALA A 1 94 ? 11.186 -12.181 -3.295 1.00 98.19 94 ALA A CA 1
ATOM 728 C C . ALA A 1 94 ? 11.541 -12.554 -4.743 1.00 98.19 94 ALA A C 1
ATOM 730 O O . ALA A 1 94 ? 10.775 -12.259 -5.659 1.00 98.19 94 ALA A O 1
ATOM 731 N N . ARG A 1 95 ? 12.670 -13.234 -4.963 1.00 97.88 95 ARG A N 1
ATOM 732 C CA . ARG A 1 95 ? 13.240 -13.517 -6.285 1.00 97.88 95 ARG A CA 1
ATOM 733 C C . ARG A 1 95 ? 12.259 -14.117 -7.292 1.00 97.88 95 ARG A C 1
ATOM 735 O O . ARG A 1 95 ? 12.313 -13.792 -8.469 1.00 97.88 95 ARG A O 1
ATOM 742 N N . HIS A 1 96 ? 11.341 -14.956 -6.815 1.00 97.88 96 HIS A N 1
ATOM 743 C CA . HIS A 1 96 ? 10.331 -15.630 -7.634 1.00 97.88 96 HIS A CA 1
ATOM 744 C C . HIS A 1 96 ? 9.353 -14.692 -8.367 1.00 97.88 96 HIS A C 1
ATOM 746 O O . HIS A 1 96 ? 8.645 -15.159 -9.252 1.00 97.88 96 HIS A O 1
ATOM 752 N N . TRP A 1 97 ? 9.287 -13.408 -8.001 1.00 97.94 97 TRP A N 1
ATOM 753 C CA . TRP A 1 97 ? 8.509 -12.384 -8.714 1.00 97.94 97 TRP A CA 1
ATOM 754 C C . TRP A 1 97 ? 9.302 -11.095 -8.965 1.00 97.94 97 TRP A C 1
ATOM 756 O O . TRP A 1 97 ? 9.006 -10.360 -9.908 1.00 97.94 97 TRP A O 1
ATOM 766 N N . LEU A 1 98 ? 10.285 -10.790 -8.112 1.00 98.06 98 LEU A N 1
ATOM 767 C CA . LEU A 1 98 ? 10.978 -9.507 -8.115 1.00 98.06 98 LEU A CA 1
ATOM 768 C C . LEU A 1 98 ? 11.871 -9.323 -9.345 1.00 98.06 98 LEU A C 1
ATOM 770 O O . LEU A 1 98 ? 11.868 -8.233 -9.912 1.00 98.06 98 LEU A O 1
ATOM 774 N N . ASP A 1 99 ? 12.595 -10.364 -9.768 1.00 97.38 99 ASP A N 1
ATOM 775 C CA . ASP A 1 99 ? 13.502 -10.291 -10.924 1.00 97.38 99 ASP A CA 1
ATOM 776 C C . ASP A 1 99 ? 12.715 -9.989 -12.211 1.00 97.38 99 ASP A C 1
ATOM 778 O O . ASP A 1 99 ? 13.075 -9.088 -12.974 1.00 97.38 99 ASP A O 1
ATOM 782 N N . ASP A 1 100 ? 11.587 -10.679 -12.406 1.00 97.62 100 ASP A N 1
ATOM 783 C CA . ASP A 1 100 ? 10.703 -10.482 -13.557 1.00 97.62 100 ASP A CA 1
ATOM 784 C C . ASP A 1 100 ? 10.057 -9.093 -13.539 1.00 97.62 100 ASP A C 1
ATOM 786 O O . ASP A 1 100 ? 10.051 -8.399 -14.556 1.00 97.62 100 ASP A O 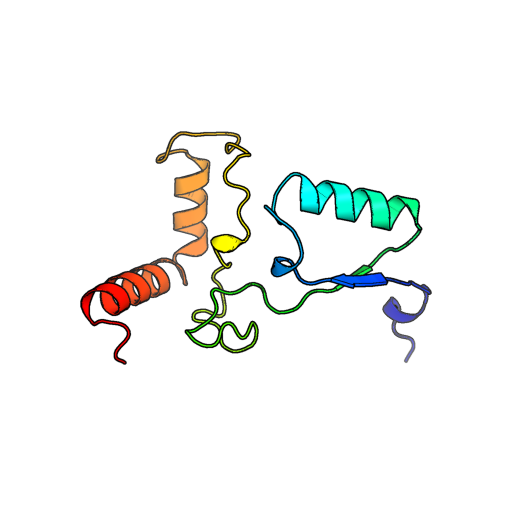1
ATOM 790 N N . TYR A 1 101 ? 9.561 -8.648 -12.379 1.00 96.75 101 TYR A N 1
ATOM 791 C CA . TYR A 1 101 ? 8.981 -7.314 -12.230 1.00 96.75 101 TYR A CA 1
ATOM 792 C C . TYR A 1 101 ? 10.013 -6.204 -12.483 1.00 96.75 101 TYR A C 1
ATOM 794 O O . TYR A 1 101 ? 9.732 -5.251 -13.208 1.00 96.75 101 TYR A O 1
ATOM 802 N N . ALA A 1 102 ? 11.223 -6.331 -11.932 1.00 96.44 102 ALA A N 1
ATOM 803 C CA . ALA A 1 102 ? 12.290 -5.358 -12.136 1.00 96.44 102 ALA A CA 1
ATOM 804 C C . ALA A 1 102 ? 12.723 -5.293 -13.609 1.00 96.44 102 ALA A C 1
ATOM 806 O O . ALA A 1 102 ? 12.907 -4.202 -14.151 1.00 96.44 102 ALA A O 1
ATOM 807 N N . CYS A 1 103 ? 12.839 -6.449 -14.270 1.00 96.25 103 CYS A N 1
ATOM 808 C CA . CYS A 1 103 ? 13.123 -6.532 -15.701 1.00 96.25 103 CYS A CA 1
ATOM 809 C C . CYS A 1 103 ? 12.008 -5.879 -16.532 1.00 96.25 103 CYS A C 1
ATOM 811 O O . CYS A 1 103 ? 12.288 -5.051 -17.399 1.00 96.25 103 CYS A O 1
ATOM 813 N N . PHE A 1 104 ? 10.745 -6.189 -16.223 1.00 94.81 104 PHE A N 1
ATOM 814 C CA . PHE A 1 104 ? 9.575 -5.598 -16.869 1.00 94.81 104 PHE A CA 1
ATOM 815 C C . PHE A 1 104 ? 9.558 -4.069 -16.751 1.00 94.81 104 PHE A C 1
ATOM 817 O O . PHE A 1 104 ? 9.407 -3.383 -17.760 1.00 94.81 104 PHE A O 1
ATOM 824 N N . GLU A 1 105 ? 9.768 -3.516 -15.555 1.00 94.25 105 GLU A N 1
ATOM 825 C CA . GLU A 1 105 ? 9.809 -2.064 -15.351 1.00 94.25 105 GLU A CA 1
ATOM 826 C C . GLU A 1 105 ? 10.982 -1.413 -16.098 1.00 94.25 105 GLU A C 1
ATOM 828 O O . GLU A 1 105 ? 10.803 -0.380 -16.749 1.00 94.25 105 GLU A O 1
ATOM 833 N N . ALA A 1 106 ? 12.168 -2.033 -16.071 1.00 95.31 106 ALA A N 1
ATOM 834 C CA . ALA A 1 106 ? 13.339 -1.533 -16.787 1.00 95.31 106 ALA A CA 1
ATOM 835 C C . ALA A 1 106 ? 13.108 -1.492 -18.307 1.00 95.31 106 ALA A C 1
ATOM 837 O O . ALA A 1 106 ? 13.391 -0.481 -18.952 1.00 95.31 106 ALA A O 1
ATOM 838 N N . LEU A 1 107 ? 12.542 -2.557 -18.880 1.00 94.81 107 LEU A N 1
ATOM 839 C CA . LEU A 1 107 ? 12.195 -2.615 -20.301 1.00 94.81 107 LEU A CA 1
ATOM 840 C C . LEU A 1 107 ? 11.075 -1.628 -20.646 1.00 94.81 107 LEU A C 1
ATOM 842 O O . LEU A 1 107 ? 11.187 -0.881 -21.618 1.00 94.81 107 LEU A O 1
ATOM 846 N N . SER A 1 108 ? 10.030 -1.553 -19.821 1.00 91.81 108 SER A N 1
ATOM 847 C CA . SER A 1 108 ? 8.930 -0.602 -19.996 1.00 91.81 108 SER A CA 1
ATOM 848 C C . SER A 1 108 ? 9.432 0.844 -20.018 1.00 91.81 108 SER A C 1
ATOM 850 O O . SER A 1 108 ? 8.911 1.648 -20.791 1.00 91.81 108 SER A O 1
ATOM 852 N N . ALA A 1 109 ? 10.432 1.192 -19.204 1.00 91.19 109 ALA A N 1
ATOM 853 C CA . ALA A 1 109 ? 11.036 2.523 -19.205 1.00 91.19 109 ALA A CA 1
ATOM 854 C C . ALA A 1 109 ? 11.796 2.814 -20.512 1.00 91.19 109 ALA A C 1
ATOM 856 O O . ALA A 1 109 ? 11.679 3.909 -21.060 1.00 91.19 109 ALA A O 1
ATOM 857 N N . VAL A 1 110 ? 12.526 1.828 -21.043 1.00 94.12 110 VAL A N 1
ATOM 858 C CA . VAL A 1 110 ? 13.263 1.946 -22.315 1.00 94.12 110 VAL A CA 1
ATOM 859 C C . VAL A 1 110 ? 12.318 2.074 -23.516 1.00 94.12 110 VAL A C 1
ATOM 861 O O . VAL A 1 110 ? 12.622 2.799 -24.462 1.00 94.12 110 VAL A O 1
ATOM 864 N N . HIS A 1 111 ? 11.161 1.411 -23.476 1.00 93.12 111 HIS A N 1
ATOM 865 C CA . HIS A 1 111 ? 10.209 1.347 -24.590 1.00 93.12 111 HIS A CA 1
ATOM 866 C C . HIS A 1 111 ? 9.004 2.294 -24.455 1.00 93.12 111 HIS A C 1
ATOM 868 O O . HIS A 1 111 ? 8.048 2.192 -25.222 1.00 93.12 111 HIS A O 1
ATOM 874 N N . GLY A 1 112 ? 9.028 3.234 -23.504 1.00 86.88 112 GLY A N 1
ATOM 875 C CA . GLY A 1 112 ? 7.972 4.242 -23.347 1.00 86.88 112 GLY A CA 1
ATOM 876 C C . GLY A 1 112 ? 6.613 3.671 -22.924 1.00 86.88 112 GLY A C 1
ATOM 877 O O . GLY A 1 112 ? 5.578 4.244 -23.252 1.00 86.88 112 GLY A O 1
ATOM 878 N N . GLY A 1 113 ? 6.606 2.535 -22.222 1.00 78.38 113 GLY A N 1
ATOM 879 C CA . GLY A 1 113 ? 5.382 1.869 -21.771 1.00 78.38 113 GLY A CA 1
ATOM 880 C C . GLY A 1 113 ? 4.599 1.154 -22.873 1.00 78.38 113 GLY A C 1
ATOM 881 O O . GLY A 1 113 ? 3.443 0.802 -22.645 1.00 78.38 113 GLY A O 1
ATOM 882 N N . ALA A 1 114 ? 5.204 0.952 -24.049 1.00 70.94 114 ALA A N 1
ATOM 883 C CA . ALA A 1 114 ? 4.650 0.076 -25.073 1.00 70.94 114 ALA A CA 1
ATOM 884 C C . ALA A 1 114 ? 4.629 -1.390 -24.582 1.00 70.94 114 ALA A C 1
ATOM 886 O O . ALA A 1 114 ? 5.536 -1.778 -23.839 1.00 70.94 114 ALA A O 1
ATOM 887 N N . PRO A 1 115 ? 3.605 -2.177 -24.962 1.00 59.94 115 PRO A N 1
ATOM 888 C CA . PRO A 1 115 ? 3.563 -3.612 -24.689 1.00 59.94 115 PRO A CA 1
ATOM 889 C C . PRO A 1 115 ? 4.663 -4.384 -25.427 1.00 59.94 115 PRO A C 1
ATOM 891 O O . PRO A 1 115 ? 5.088 -3.931 -26.517 1.00 59.94 115 PRO A O 1
#

Sequence (115 aa):
MRLPVLDRRRAGVLLHMSSLQGALGASGRAFIDWLAQAGFTVWQFLPLGPTGADGSPYWVRSDFAGNPSFIDRDEPPDDPRPDSSAFHHFVESARHWLDDYACFEALSAVHGGAP

pLDDT: mean 92.87, std 6.69, range [59.94, 98.62]